Protein AF-0000000084927001 (afdb_homodimer)

Organism: Caldicellulosiruptor owensensis (strain ATCC 700167 / DSM 13100 / OL) (NCBI:txid632518)

Foldseek 3Di:
DKKKKFKDADPVQLVVLVVLVVVAFFDWDSGITIDDHDPVVVVVSVVSNVVGGDPVRMDMDIDDDPDPVVDDDDDDDDTDRCVVVPD/DKKKKFKDADPVQLVVLVVLVVVAFFDWDSGITIDDDDPVVVVVSVVSNVVGGDPVRMDMDIDDDPDPVVDDDDDDDDTDRCVVVPD

Secondary structure (DSSP, 8-state):
-EEEEEEE--HHHHHHHHHHHHTTSEEEETTEEEEE--HHHHHHHHHHHHTTS-TTT-EEEEEEES-GGGEEEEEEE----GGGG--/-EEEEEEE--HHHHHHHHHHHHTTSEEEETTEEEEE--HHHHHHHHHHHHTTS-TTT-EEEEEEES-GGGEEEEEEE----GGGG--

Nearest PDB structures (foldseek):
  5g4d-assembly1_A-2  TM=9.763E-01  e=4.356E-08  Thermococcus onnurineus
  2i0x-assembly1_A  TM=9.103E-01  e=5.683E-08  Pyrococcus furiosus
  4qr1-assembly1_A  TM=8.914E-01  e=1.059E-06  Streptococcus pyogenes serotype M1
  5h1p-assembly1_A  TM=8.882E-01  e=2.059E-06  Xanthomonas albilineans GPE PC73
  1zpw-assembly1_X  TM=9.184E-01  e=5.581E-06  Thermus thermophilus

Radius of gyration: 15.53 Å; Cα contacts (8 Å, |Δi|>4): 321; chains: 2; bounding box: 34×41×48 Å

Sequence (174 aa):
MFVIVTYDINEKRVNKVRKILKKYFTWVQNSVFEGEITLGKLEKCKRELLSVIEKDEDSVYFYEMEYKLVCSKKILGQEKNYDSIIIMFVIVTYDINEKRVNKVRKILKKYFTWVQNSVFEGEITLGKLEKCKRELLSVIEKDEDSVYFYEMEYKLVCSKKILGQEKNYDSIII

Structure (mmCIF, N/CA/C/O backbone):
data_AF-0000000084927001-model_v1
#
loop_
_entity.id
_entity.type
_entity.pdbx_description
1 polymer 'CRISPR-associated endoribonuclease Cas2'
#
loop_
_atom_site.group_PDB
_atom_site.id
_atom_site.type_symbol
_atom_site.label_atom_id
_atom_site.label_alt_id
_atom_site.label_comp_id
_atom_site.label_asym_id
_atom_site.label_entity_id
_atom_site.label_seq_id
_atom_site.pdbx_PDB_ins_code
_atom_site.Cartn_x
_atom_site.Cartn_y
_atom_site.Cartn_z
_atom_site.occupancy
_atom_site.B_iso_or_equiv
_atom_site.auth_seq_id
_atom_site.auth_comp_id
_atom_site.auth_asym_id
_atom_site.auth_atom_id
_atom_site.pdbx_PDB_model_num
ATOM 1 N N . MET A 1 1 ? -13.164 -9.984 -6 1 95.12 1 MET A N 1
ATOM 2 C CA . MET A 1 1 ? -12.516 -9.383 -4.836 1 95.12 1 MET A CA 1
ATOM 3 C C . MET A 1 1 ? -11.469 -8.359 -5.258 1 95.12 1 MET A C 1
ATOM 5 O O . MET A 1 1 ? -10.75 -8.57 -6.238 1 95.12 1 MET A O 1
ATOM 9 N N . PHE A 1 2 ? -11.531 -7.254 -4.656 1 97.88 2 PHE A N 1
ATOM 10 C CA . PHE A 1 2 ? -10.516 -6.242 -4.91 1 97.88 2 PHE A CA 1
ATOM 11 C C . PHE A 1 2 ? -9.406 -6.316 -3.867 1 97.88 2 PHE A C 1
ATOM 13 O O . PHE A 1 2 ? -9.68 -6.461 -2.674 1 97.88 2 PHE A O 1
ATOM 20 N N . VAL A 1 3 ? -8.117 -6.238 -4.398 1 98.69 3 VAL A N 1
ATOM 21 C CA . VAL A 1 3 ? -6.992 -6.414 -3.484 1 98.69 3 VAL A CA 1
ATOM 22 C C . VAL A 1 3 ? -5.945 -5.332 -3.742 1 98.69 3 VAL A C 1
ATOM 24 O O . VAL A 1 3 ? -5.637 -5.02 -4.895 1 98.69 3 VAL A O 1
ATOM 27 N N . ILE A 1 4 ? -5.461 -4.723 -2.676 1 98.69 4 ILE A N 1
ATOM 28 C CA . ILE A 1 4 ? -4.242 -3.922 -2.68 1 98.69 4 ILE A CA 1
ATOM 29 C C . ILE A 1 4 ? -3.082 -4.746 -2.127 1 98.69 4 ILE A C 1
ATOM 31 O O . ILE A 1 4 ? -3.178 -5.309 -1.034 1 98.69 4 ILE A O 1
ATOM 35 N N . VAL A 1 5 ? -2.031 -4.848 -2.881 1 98.88 5 VAL A N 1
ATOM 36 C CA . VAL A 1 5 ? -0.859 -5.605 -2.453 1 98.88 5 VAL A CA 1
ATOM 37 C C . VAL A 1 5 ? 0.315 -4.652 -2.23 1 98.88 5 VAL A C 1
ATOM 39 O O . VAL A 1 5 ? 0.698 -3.908 -3.135 1 98.88 5 VAL A O 1
ATOM 42 N N . THR A 1 6 ? 0.823 -4.656 -1.038 1 98.81 6 THR A N 1
ATOM 43 C CA . THR A 1 6 ? 2.021 -3.895 -0.708 1 98.81 6 THR A CA 1
ATOM 44 C C . THR A 1 6 ? 3.141 -4.82 -0.24 1 98.81 6 THR A C 1
ATOM 46 O O . THR A 1 6 ? 2.881 -5.93 0.231 1 98.81 6 THR A O 1
ATOM 49 N N . TYR A 1 7 ? 4.355 -4.371 -0.398 1 98.62 7 TYR A N 1
ATOM 50 C CA . TYR A 1 7 ? 5.414 -5.289 -0.001 1 98.62 7 TYR A CA 1
ATOM 51 C C . TYR A 1 7 ? 6.672 -4.527 0.402 1 98.62 7 TYR A C 1
ATOM 53 O O . TYR A 1 7 ? 6.898 -3.404 -0.056 1 98.62 7 TYR A O 1
ATOM 61 N N . ASP A 1 8 ? 7.426 -5.105 1.265 1 97.88 8 ASP A N 1
ATOM 62 C CA . ASP A 1 8 ? 8.758 -4.73 1.72 1 97.88 8 ASP A CA 1
ATOM 63 C C . ASP A 1 8 ? 9.734 -5.902 1.578 1 97.88 8 ASP A C 1
ATOM 65 O O . ASP A 1 8 ? 9.805 -6.766 2.455 1 97.88 8 ASP A O 1
ATOM 69 N N . ILE A 1 9 ? 10.367 -5.863 0.458 1 98 9 ILE A N 1
ATOM 70 C CA . ILE A 1 9 ? 11.148 -7.02 0.031 1 98 9 ILE A CA 1
ATOM 71 C C . ILE A 1 9 ? 12.602 -6.609 -0.173 1 98 9 ILE A C 1
ATOM 73 O O . ILE A 1 9 ? 12.883 -5.543 -0.73 1 98 9 ILE A O 1
ATOM 77 N N . ASN A 1 10 ? 13.492 -7.441 0.234 1 97.75 10 ASN A N 1
ATOM 78 C CA . ASN A 1 10 ? 14.906 -7.227 -0.031 1 97.75 10 ASN A CA 1
ATOM 79 C C . ASN A 1 10 ? 15.188 -7.074 -1.524 1 97.75 10 ASN A C 1
ATOM 81 O O . ASN A 1 10 ? 14.609 -7.793 -2.344 1 97.75 10 ASN A O 1
ATOM 85 N N . GLU A 1 11 ? 16.125 -6.23 -1.786 1 97.38 11 GLU A N 1
ATOM 86 C CA . GLU A 1 11 ? 16.438 -5.891 -3.17 1 97.38 11 GLU A CA 1
ATOM 87 C C . GLU A 1 11 ? 16.844 -7.129 -3.965 1 97.38 11 GLU A C 1
ATOM 89 O O . GLU A 1 11 ? 16.625 -7.191 -5.176 1 97.38 11 GLU A O 1
ATOM 94 N N . LYS A 1 12 ? 17.328 -8.125 -3.355 1 97.75 12 LYS A N 1
ATOM 95 C CA . LYS A 1 12 ? 17.781 -9.336 -4.023 1 97.75 12 LYS A CA 1
ATOM 96 C C . LYS A 1 12 ? 16.609 -10.125 -4.602 1 97.75 12 LYS A C 1
ATOM 98 O O . LYS A 1 12 ? 16.781 -10.914 -5.531 1 97.75 12 LYS A O 1
ATOM 103 N N . ARG A 1 13 ? 15.453 -9.961 -4.023 1 98.5 13 ARG A N 1
ATOM 104 C CA . ARG A 1 13 ? 14.312 -10.805 -4.379 1 98.5 13 ARG A CA 1
ATOM 105 C C . ARG A 1 13 ? 13.172 -9.969 -4.953 1 98.5 13 ARG A C 1
ATOM 107 O O . ARG A 1 13 ? 12.211 -10.516 -5.496 1 98.5 13 ARG A O 1
ATOM 114 N N . VAL A 1 14 ? 13.297 -8.656 -4.961 1 98.38 14 VAL A N 1
ATOM 115 C CA . VAL A 1 14 ? 12.188 -7.75 -5.254 1 98.38 14 VAL A CA 1
ATOM 116 C C . VAL A 1 14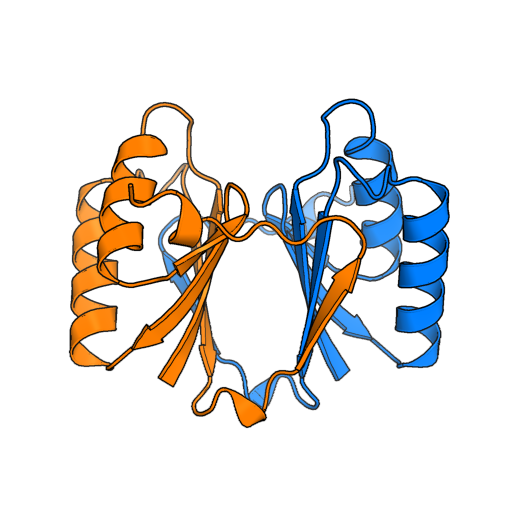 ? 11.75 -7.926 -6.703 1 98.38 14 VAL A C 1
ATOM 118 O O . VAL A 1 14 ? 10.555 -7.887 -7.004 1 98.38 14 VAL A O 1
ATOM 121 N N . ASN A 1 15 ? 12.727 -8.125 -7.598 1 98.06 15 ASN A N 1
ATOM 122 C CA . ASN A 1 15 ? 12.367 -8.266 -9.008 1 98.06 15 ASN A CA 1
ATOM 123 C C . ASN A 1 15 ? 11.539 -9.523 -9.25 1 98.06 15 ASN A C 1
ATOM 125 O O . ASN A 1 15 ? 10.594 -9.508 -10.039 1 98.06 15 ASN A O 1
ATOM 129 N N . LYS A 1 16 ? 11.883 -10.586 -8.625 1 98.56 16 LYS A N 1
ATOM 130 C CA . LYS A 1 16 ? 11.109 -11.828 -8.734 1 98.56 16 LYS A CA 1
ATOM 131 C C . LYS A 1 16 ? 9.688 -11.641 -8.211 1 98.56 16 LYS A C 1
ATOM 133 O O . LYS A 1 16 ? 8.727 -12.094 -8.836 1 98.56 16 LYS A O 1
ATOM 138 N N . VAL A 1 17 ? 9.586 -11.016 -7.102 1 98.75 17 VAL A N 1
ATOM 139 C CA . VAL A 1 17 ? 8.281 -10.742 -6.512 1 98.75 17 VAL A CA 1
ATOM 140 C C . VAL A 1 17 ? 7.445 -9.891 -7.465 1 98.75 17 VAL A C 1
ATOM 142 O O . VAL A 1 17 ? 6.277 -10.203 -7.723 1 98.75 17 VAL A O 1
ATOM 145 N N . ARG A 1 18 ? 8.039 -8.859 -8.016 1 98.25 18 ARG A N 1
ATOM 146 C CA . ARG A 1 18 ? 7.355 -7.984 -8.961 1 98.25 18 ARG A CA 1
ATOM 147 C C . ARG A 1 18 ? 6.848 -8.766 -10.164 1 98.25 18 ARG A C 1
ATOM 149 O O . ARG A 1 18 ? 5.703 -8.578 -10.594 1 98.25 18 ARG A O 1
ATOM 156 N N . LYS A 1 19 ? 7.688 -9.641 -10.633 1 98.44 19 LYS A N 1
ATOM 157 C CA . LYS A 1 19 ? 7.316 -10.445 -11.789 1 98.44 19 LYS A CA 1
ATOM 158 C C . LYS A 1 19 ? 6.094 -11.312 -11.484 1 98.44 19 LYS A C 1
ATOM 160 O O . LYS A 1 19 ? 5.191 -11.43 -12.312 1 98.44 19 LYS A O 1
ATOM 165 N N . ILE A 1 20 ? 6.105 -11.883 -10.383 1 98.81 20 ILE A N 1
ATOM 166 C CA . ILE A 1 20 ? 4.984 -12.727 -9.992 1 98.81 20 ILE A CA 1
ATOM 167 C C . ILE A 1 20 ? 3.719 -11.875 -9.867 1 98.81 20 ILE A C 1
ATOM 169 O O . ILE A 1 20 ? 2.674 -12.227 -10.422 1 98.81 20 ILE A O 1
ATOM 173 N N . LEU A 1 21 ? 3.783 -10.781 -9.164 1 98.69 21 LEU A N 1
ATOM 174 C CA . LEU A 1 21 ? 2.615 -9.945 -8.906 1 98.69 21 LEU A CA 1
ATOM 175 C C . LEU A 1 21 ? 2.049 -9.391 -10.203 1 98.69 21 LEU A C 1
ATOM 177 O O . LEU A 1 21 ? 0.835 -9.211 -10.328 1 98.69 21 LEU A O 1
ATOM 181 N N . LYS A 1 22 ? 2.895 -9.156 -11.188 1 98.12 22 LYS A N 1
ATOM 182 C CA . LYS A 1 22 ? 2.475 -8.609 -12.469 1 98.12 22 LYS A CA 1
ATOM 183 C C . LYS A 1 22 ? 1.538 -9.57 -13.203 1 98.12 22 LYS A C 1
ATOM 185 O O . LYS A 1 22 ? 0.752 -9.148 -14.055 1 98.12 22 LYS A O 1
ATOM 190 N N . LYS A 1 23 ? 1.606 -10.773 -12.844 1 98.25 23 LYS A N 1
ATOM 191 C CA . LYS A 1 23 ? 0.729 -11.758 -13.461 1 98.25 23 LYS A CA 1
ATOM 192 C C . LYS A 1 23 ? -0.705 -11.609 -12.961 1 98.25 23 LYS A C 1
ATOM 194 O O . LYS A 1 23 ? -1.644 -12.094 -13.602 1 98.25 23 LYS A O 1
ATOM 199 N N . TYR A 1 24 ? -0.867 -10.945 -11.867 1 98.38 24 TYR A N 1
ATOM 200 C CA . TYR A 1 24 ? -2.148 -11.039 -11.18 1 98.38 24 TYR A CA 1
ATOM 201 C C . TYR A 1 24 ? -2.754 -9.656 -10.961 1 98.38 24 TYR A C 1
ATOM 203 O O . TYR A 1 24 ? -3.977 -9.508 -10.883 1 98.38 24 TYR A O 1
ATOM 211 N N . PHE A 1 25 ? -1.86 -8.711 -10.828 1 97.94 25 PHE A N 1
ATOM 212 C CA . PHE A 1 25 ? -2.316 -7.395 -10.406 1 97.94 25 PHE A CA 1
ATOM 213 C C . PHE A 1 25 ? -1.7 -6.301 -11.273 1 97.94 25 PHE A C 1
ATOM 215 O O . PHE A 1 25 ? -0.78 -6.562 -12.047 1 97.94 25 PHE A O 1
ATOM 222 N N . THR A 1 26 ? -2.25 -5.125 -11.211 1 97.25 26 THR A N 1
ATOM 223 C CA . THR A 1 26 ? -1.728 -3.941 -11.883 1 97.25 26 THR A CA 1
ATOM 224 C C . THR A 1 26 ? -0.712 -3.223 -11 1 97.25 26 THR A C 1
ATOM 226 O O . THR A 1 26 ? -0.978 -2.963 -9.82 1 97.25 26 THR A O 1
ATOM 229 N N . TRP A 1 27 ? 0.428 -2.982 -11.625 1 97.56 27 TRP A N 1
ATOM 230 C CA . TRP A 1 27 ? 1.498 -2.268 -10.945 1 97.56 27 TRP A CA 1
ATOM 231 C C . TRP A 1 27 ? 1.208 -0.771 -10.891 1 97.56 27 TRP A C 1
ATOM 233 O O . TRP A 1 27 ? 1.039 -0.13 -11.93 1 97.56 27 TRP A O 1
ATOM 243 N N . VAL A 1 28 ? 1.158 -0.146 -9.633 1 96.94 28 VAL A N 1
ATOM 244 C CA . VAL A 1 28 ? 0.71 1.242 -9.586 1 96.94 28 VAL A CA 1
ATOM 245 C C . VAL A 1 28 ? 1.776 2.105 -8.914 1 96.94 28 VAL A C 1
ATOM 247 O O . VAL A 1 28 ? 1.824 3.318 -9.125 1 96.94 28 VAL A O 1
ATOM 250 N N . GLN A 1 29 ? 2.578 1.565 -8.047 1 97.25 29 GLN A N 1
ATOM 251 C CA . GLN A 1 29 ? 3.748 2.174 -7.422 1 97.25 29 GLN A CA 1
ATOM 252 C C . GLN A 1 29 ? 4.891 1.169 -7.297 1 97.25 29 GLN A C 1
ATOM 254 O O . GLN A 1 29 ? 4.691 -0.031 -7.496 1 97.25 29 GLN A O 1
ATOM 259 N N . ASN A 1 30 ? 6.039 1.567 -6.918 1 95.62 30 ASN A N 1
ATOM 260 C CA . ASN A 1 30 ? 7.199 0.685 -6.863 1 95.62 30 ASN A CA 1
ATOM 261 C C . ASN A 1 30 ? 6.945 -0.523 -5.965 1 95.62 30 ASN A C 1
ATOM 263 O O . ASN A 1 30 ? 7.379 -1.634 -6.277 1 95.62 30 ASN A O 1
ATOM 267 N N . SER A 1 31 ? 6.156 -0.357 -4.934 1 97.56 31 SER A N 1
ATOM 268 C CA . SER A 1 31 ? 5.93 -1.456 -4 1 97.56 31 SER A CA 1
ATOM 269 C C . SER A 1 31 ? 4.441 -1.714 -3.799 1 97.56 31 SER A C 1
ATOM 271 O O . SER A 1 31 ? 4.02 -2.141 -2.721 1 97.56 31 SER A O 1
ATOM 273 N N . VAL A 1 32 ? 3.721 -1.37 -4.859 1 98.56 32 VAL A N 1
ATOM 274 C CA . VAL A 1 32 ? 2.277 -1.496 -4.676 1 98.56 32 VAL A CA 1
ATOM 275 C C . VAL A 1 32 ? 1.635 -2.012 -5.961 1 98.56 32 VAL A C 1
ATOM 277 O O . VAL A 1 32 ? 1.935 -1.521 -7.051 1 98.56 32 VAL A O 1
ATOM 280 N N . PHE A 1 33 ? 0.78 -2.967 -5.773 1 98.44 33 PHE A N 1
ATOM 281 C CA . PHE A 1 33 ? -0.099 -3.465 -6.824 1 98.44 33 PHE A CA 1
ATOM 282 C C . PHE A 1 33 ? -1.558 -3.395 -6.391 1 98.44 33 PHE A C 1
ATOM 284 O O . PHE A 1 33 ? -1.852 -3.33 -5.195 1 98.44 33 PHE A O 1
ATOM 291 N N . GLU A 1 34 ? -2.457 -3.33 -7.344 1 98.38 34 GLU A N 1
ATOM 292 C CA . GLU A 1 34 ? -3.879 -3.424 -7.031 1 98.38 34 GLU A CA 1
ATOM 293 C C . GLU A 1 34 ? -4.656 -4.066 -8.172 1 98.38 34 GLU A C 1
ATOM 295 O O . GLU A 1 34 ? -4.203 -4.062 -9.32 1 98.38 34 GLU A O 1
ATOM 300 N N . GLY A 1 35 ? -5.82 -4.711 -7.812 1 97.31 35 GLY A N 1
ATOM 301 C CA . GLY A 1 35 ? -6.656 -5.238 -8.883 1 97.31 35 GLY A CA 1
ATOM 302 C C . GLY A 1 35 ? -7.727 -6.191 -8.383 1 97.31 35 GLY A C 1
ATOM 303 O O . GLY A 1 35 ? -7.77 -6.52 -7.195 1 97.31 35 GLY A O 1
ATOM 304 N N . GLU A 1 36 ? -8.578 -6.492 -9.328 1 97.75 36 GLU A N 1
ATOM 305 C CA . GLU A 1 36 ? -9.594 -7.516 -9.078 1 97.75 36 GLU A CA 1
ATOM 306 C C . GLU A 1 36 ? -9.039 -8.914 -9.336 1 97.75 36 GLU A C 1
ATOM 308 O O . GLU A 1 36 ? -8.281 -9.117 -10.289 1 97.75 36 GLU A O 1
ATOM 313 N N . ILE A 1 37 ? -9.477 -9.844 -8.492 1 98.25 37 ILE A N 1
ATOM 314 C CA . ILE A 1 37 ? -8.938 -11.188 -8.609 1 98.2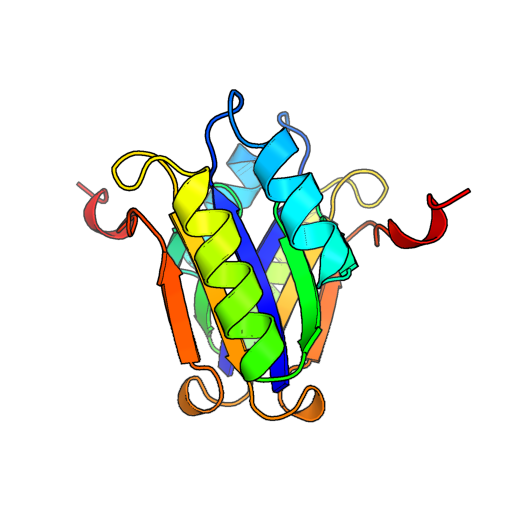5 37 ILE A CA 1
ATOM 315 C C . ILE A 1 37 ? -9.914 -12.188 -7.98 1 98.25 37 ILE A C 1
ATOM 317 O O . ILE A 1 37 ? -10.656 -11.844 -7.059 1 98.25 37 ILE A O 1
ATOM 321 N N . THR A 1 38 ? -9.883 -13.406 -8.484 1 98.06 38 THR A N 1
ATOM 322 C CA . THR A 1 38 ? -10.656 -14.469 -7.855 1 98.06 38 THR A CA 1
ATOM 323 C C . THR A 1 38 ? -9.906 -15.062 -6.668 1 98.06 38 THR A C 1
ATOM 325 O O . THR A 1 38 ? -8.688 -14.922 -6.566 1 98.06 38 THR A O 1
ATOM 328 N N . LEU A 1 39 ? -10.648 -15.688 -5.805 1 96.81 39 LEU A N 1
ATOM 329 C CA . LEU A 1 39 ? -10.039 -16.312 -4.641 1 96.81 39 LEU A CA 1
ATOM 330 C C . LEU A 1 39 ? -9.008 -17.359 -5.066 1 96.81 39 LEU A C 1
ATOM 332 O O . LEU A 1 39 ? -7.93 -17.453 -4.477 1 96.81 39 LEU A O 1
ATOM 336 N N . GLY A 1 40 ? -9.328 -18.172 -6.035 1 97.88 40 GLY A N 1
ATOM 337 C CA . GLY A 1 40 ? -8.414 -19.188 -6.531 1 97.88 40 GLY A CA 1
ATOM 338 C C . GLY A 1 40 ? -7.102 -18.609 -7.035 1 97.88 40 GLY A C 1
ATOM 339 O O . GLY A 1 40 ? -6.027 -19.109 -6.691 1 97.88 40 GLY A O 1
ATOM 340 N N . LYS A 1 41 ? -7.164 -17.578 -7.809 1 98.69 41 LYS A N 1
ATOM 341 C CA . LYS A 1 41 ? -5.973 -16.922 -8.352 1 98.69 41 LYS A CA 1
ATOM 342 C C . LYS A 1 41 ? -5.172 -16.234 -7.25 1 98.69 41 LYS A C 1
ATOM 344 O O . LYS A 1 41 ? -3.939 -16.219 -7.293 1 98.69 41 LYS A O 1
ATOM 349 N N . LEU A 1 42 ? -5.855 -15.672 -6.285 1 98.69 42 LEU A N 1
ATOM 350 C CA . LEU A 1 42 ? -5.176 -15.039 -5.16 1 98.69 42 LEU A CA 1
ATOM 351 C C . LEU A 1 42 ? -4.34 -16.047 -4.391 1 98.69 42 LEU A C 1
ATOM 353 O O . LEU A 1 42 ? -3.184 -15.781 -4.059 1 98.69 42 LEU A O 1
ATOM 357 N N . GLU A 1 43 ? -4.969 -17.203 -4.129 1 98.31 43 GLU A N 1
ATOM 358 C CA . GLU A 1 43 ? -4.246 -18.25 -3.404 1 98.31 43 GLU A CA 1
ATOM 359 C C . GLU A 1 43 ? -3.045 -18.734 -4.203 1 98.31 43 GLU A C 1
ATOM 361 O O . GLU A 1 43 ? -1.989 -19.031 -3.635 1 98.31 43 GLU A O 1
ATOM 366 N N . LYS A 1 44 ? -3.221 -18.891 -5.477 1 98.75 44 LYS A N 1
ATOM 367 C CA . LYS A 1 44 ? -2.105 -19.25 -6.344 1 98.75 44 LYS A CA 1
ATOM 368 C C . LYS A 1 44 ? -0.99 -18.219 -6.277 1 98.75 44 LYS A C 1
ATOM 370 O O . LYS A 1 44 ? 0.186 -18.562 -6.168 1 98.75 44 LYS A O 1
ATOM 375 N N . CYS A 1 45 ? -1.332 -16.984 -6.34 1 98.81 45 CYS A N 1
ATOM 376 C CA . CYS A 1 45 ? -0.386 -15.875 -6.215 1 98.81 45 CYS A CA 1
ATOM 377 C C . CYS A 1 45 ? 0.405 -15.977 -4.914 1 98.81 45 CYS A C 1
ATOM 379 O O . CYS A 1 45 ? 1.636 -15.922 -4.926 1 98.81 45 CYS A O 1
ATOM 381 N N . LYS A 1 46 ? -0.341 -16.125 -3.84 1 98.75 46 LYS A N 1
ATOM 382 C CA . LYS A 1 46 ? 0.296 -16.203 -2.527 1 98.75 46 LYS A CA 1
ATOM 383 C C . LYS A 1 46 ? 1.276 -17.375 -2.473 1 98.75 46 LYS A C 1
ATOM 385 O O . LYS A 1 46 ? 2.373 -17.25 -1.923 1 98.75 46 LYS A O 1
ATOM 390 N N . ARG A 1 47 ? 0.88 -18.516 -3.066 1 98.62 47 ARG A N 1
ATOM 391 C CA . ARG A 1 47 ? 1.748 -19.688 -3.094 1 98.62 47 ARG A CA 1
ATOM 392 C C . ARG A 1 47 ? 3.023 -19.406 -3.883 1 98.62 47 ARG A C 1
ATOM 394 O O . ARG A 1 47 ? 4.117 -19.781 -3.465 1 98.62 47 ARG A O 1
ATOM 401 N N . GLU A 1 48 ? 2.891 -18.812 -4.969 1 98.81 48 GLU A N 1
ATOM 402 C CA . GLU A 1 48 ? 4.059 -18.469 -5.773 1 98.81 48 GLU A CA 1
ATOM 403 C C . GLU A 1 48 ? 4.996 -17.531 -5.012 1 98.81 48 GLU A C 1
ATOM 405 O O . GLU A 1 48 ? 6.215 -17.703 -5.035 1 98.81 48 GLU A O 1
ATOM 410 N N . LEU A 1 49 ? 4.457 -16.562 -4.344 1 98.81 49 LEU A N 1
ATOM 411 C CA . LEU A 1 49 ? 5.262 -15.602 -3.588 1 98.81 49 LEU A CA 1
ATOM 412 C C . LEU A 1 49 ? 6.012 -16.297 -2.459 1 98.81 49 LEU A C 1
ATOM 414 O O . LEU A 1 49 ? 7.168 -15.969 -2.184 1 98.81 49 LEU A O 1
ATOM 418 N N . LEU A 1 50 ? 5.301 -17.219 -1.831 1 98.25 50 LEU A N 1
ATOM 419 C CA . LEU A 1 50 ? 5.898 -17.938 -0.709 1 98.25 50 LEU A CA 1
ATOM 420 C C . LEU A 1 50 ? 7.129 -18.719 -1.157 1 98.25 50 LEU A C 1
ATOM 422 O O . LEU A 1 50 ? 8.039 -18.953 -0.361 1 98.25 50 LEU A O 1
ATOM 426 N N . SER A 1 51 ? 7.195 -19.062 -2.381 1 98.12 51 SER A N 1
ATOM 427 C CA . SER A 1 51 ? 8.312 -19.844 -2.91 1 98.12 51 SER A CA 1
ATOM 428 C C . SER A 1 51 ? 9.531 -18.953 -3.156 1 98.12 51 SER A C 1
ATOM 430 O O . SER A 1 51 ? 10.633 -19.469 -3.367 1 98.12 51 SER A O 1
ATOM 432 N N . VAL A 1 52 ? 9.391 -17.641 -3.078 1 98.31 52 VAL A N 1
ATOM 433 C CA . VAL A 1 52 ? 10.484 -16.766 -3.494 1 98.31 52 VAL A CA 1
ATOM 434 C C . VAL A 1 52 ? 10.906 -15.875 -2.328 1 98.31 52 VAL A C 1
ATOM 436 O O . VAL A 1 52 ? 12.078 -15.516 -2.203 1 98.31 52 VAL A O 1
ATOM 439 N N . ILE A 1 53 ? 10 -15.5 -1.404 1 98.44 53 ILE A N 1
ATOM 440 C CA . ILE A 1 53 ? 10.328 -14.539 -0.358 1 98.44 53 ILE A CA 1
ATOM 441 C C . ILE A 1 53 ? 11.031 -15.25 0.792 1 98.44 53 ILE A C 1
ATOM 443 O O . ILE A 1 53 ? 10.914 -16.469 0.947 1 98.44 53 ILE A O 1
ATOM 447 N N . GLU A 1 54 ? 11.844 -14.562 1.543 1 98.12 54 GLU A N 1
ATOM 448 C CA . GLU A 1 54 ? 12.367 -14.992 2.834 1 98.12 54 GLU A CA 1
ATOM 449 C C . GLU A 1 54 ? 11.469 -14.531 3.979 1 98.12 54 GLU A C 1
ATOM 451 O O . GLU A 1 5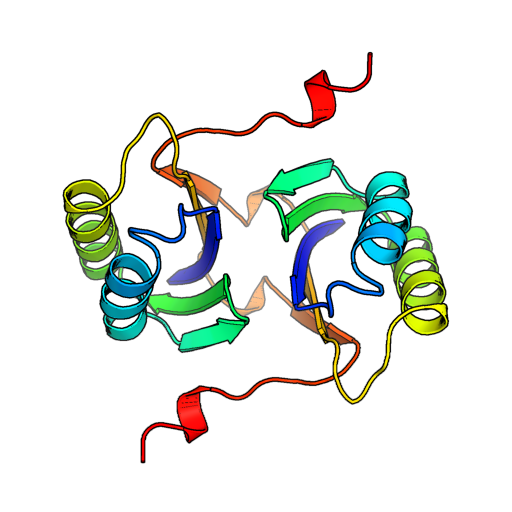4 ? 11.445 -13.344 4.32 1 98.12 54 GLU A O 1
ATOM 456 N N . LYS A 1 55 ? 10.836 -15.414 4.641 1 96.38 55 LYS A N 1
ATOM 457 C CA . LYS A 1 55 ? 9.734 -15.148 5.566 1 96.38 55 LYS A CA 1
ATOM 458 C C . LYS A 1 55 ? 10.203 -14.289 6.738 1 96.38 55 LYS A C 1
ATOM 460 O O . LYS A 1 55 ? 9.414 -13.555 7.332 1 96.38 55 LYS A O 1
ATOM 465 N N . ASP A 1 56 ? 11.5 -14.336 7.094 1 95.44 56 ASP A N 1
ATOM 466 C CA . ASP A 1 56 ? 12 -13.617 8.258 1 95.44 56 ASP A CA 1
ATOM 467 C C . ASP A 1 56 ? 12.547 -12.242 7.867 1 95.44 56 ASP A C 1
ATOM 469 O O . ASP A 1 56 ? 12.945 -11.461 8.727 1 95.44 56 ASP A O 1
ATOM 473 N N . GLU A 1 57 ? 12.523 -11.898 6.59 1 96.69 57 GLU A N 1
ATOM 474 C CA . GLU A 1 57 ? 13.086 -10.641 6.109 1 96.69 57 GLU A CA 1
ATOM 475 C C . GLU A 1 57 ? 12.062 -9.844 5.305 1 96.69 57 GLU A C 1
ATOM 477 O O . GLU A 1 57 ? 12.023 -8.617 5.383 1 96.69 57 GLU A O 1
ATOM 482 N N . ASP A 1 58 ? 11.336 -10.617 4.578 1 98.25 58 ASP A N 1
ATOM 483 C CA . ASP A 1 58 ? 10.422 -10.023 3.607 1 98.25 58 ASP A CA 1
ATOM 484 C C . ASP A 1 58 ? 8.984 -10.031 4.129 1 98.25 58 ASP A C 1
ATOM 486 O O . ASP A 1 58 ? 8.633 -10.859 4.969 1 98.25 58 ASP A O 1
ATOM 490 N N . SER A 1 59 ? 8.188 -9.109 3.652 1 98 59 SER A N 1
ATOM 491 C CA . SER A 1 59 ? 6.762 -9.117 3.979 1 98 59 SER A CA 1
ATOM 492 C C . SER A 1 59 ? 5.922 -8.648 2.795 1 98 59 SER A C 1
ATOM 494 O O . SER A 1 59 ? 6.309 -7.727 2.076 1 98 59 SER A O 1
ATOM 496 N N . VAL A 1 60 ? 4.875 -9.336 2.582 1 98.75 60 VAL A N 1
ATOM 497 C CA . VAL A 1 60 ? 3.848 -8.969 1.616 1 98.75 60 VAL A CA 1
ATOM 498 C C . VAL A 1 60 ? 2.492 -8.867 2.314 1 98.75 60 VAL A C 1
ATOM 500 O O . VAL A 1 60 ? 2.08 -9.789 3.021 1 98.75 60 VAL A O 1
ATOM 503 N N . TYR A 1 61 ? 1.867 -7.715 2.141 1 98.62 61 TYR A N 1
ATOM 504 C CA . TYR A 1 61 ? 0.545 -7.504 2.721 1 98.62 61 TYR A CA 1
ATOM 505 C C . TYR A 1 61 ? -0.532 -7.527 1.644 1 98.62 61 TYR A C 1
ATOM 507 O O . TYR A 1 61 ? -0.361 -6.938 0.572 1 98.62 61 TYR A O 1
ATOM 515 N N . PHE A 1 62 ? -1.581 -8.211 1.956 1 98.81 62 PHE A N 1
ATOM 516 C CA . PHE A 1 62 ? -2.775 -8.227 1.12 1 98.81 62 PHE A CA 1
ATOM 517 C C . PHE A 1 62 ? -3.953 -7.59 1.843 1 98.81 62 PHE A C 1
ATOM 519 O O . PHE A 1 62 ? -4.414 -8.102 2.865 1 98.81 62 PHE A O 1
ATOM 526 N N . TYR A 1 63 ? -4.387 -6.457 1.316 1 98.56 63 TYR A N 1
ATOM 527 C CA . TYR A 1 63 ? -5.637 -5.848 1.765 1 98.56 63 TYR A CA 1
ATOM 528 C C . TYR A 1 63 ? -6.801 -6.277 0.882 1 98.56 63 TYR A C 1
ATOM 530 O O . TYR A 1 63 ? -6.957 -5.785 -0.236 1 98.56 63 TYR A O 1
ATOM 538 N N . GLU A 1 64 ? -7.598 -7.18 1.422 1 98.31 64 GLU A N 1
ATOM 539 C CA . GLU A 1 64 ? -8.648 -7.84 0.644 1 98.31 64 GLU A CA 1
ATOM 540 C C . GLU A 1 64 ? -10.016 -7.242 0.95 1 98.31 64 GLU A C 1
ATOM 542 O O . GLU A 1 64 ? -10.398 -7.129 2.115 1 98.31 64 GLU A O 1
ATOM 547 N N . MET A 1 65 ? -10.672 -6.852 -0.096 1 96.56 65 MET A N 1
ATOM 548 C CA . MET A 1 65 ? -12.031 -6.328 -0.006 1 96.56 65 MET A CA 1
ATOM 549 C C . MET A 1 65 ? -12.961 -7.059 -0.968 1 96.56 65 MET A C 1
ATOM 551 O O . MET A 1 65 ? -12.547 -7.461 -2.057 1 96.56 65 MET A O 1
ATOM 555 N N . GLU A 1 66 ? -14.195 -7.152 -0.547 1 92.94 66 GLU A N 1
ATOM 556 C CA . GLU A 1 66 ? -15.148 -7.895 -1.368 1 92.94 66 GLU A CA 1
ATOM 557 C C . GLU A 1 66 ? -15.414 -7.172 -2.686 1 92.94 66 GLU A C 1
ATOM 559 O O . GLU A 1 66 ? -15.508 -7.809 -3.738 1 92.94 66 GLU A O 1
ATOM 564 N N . TYR A 1 67 ? -15.586 -5.82 -2.545 1 90.88 67 TYR A N 1
ATOM 565 C CA . TYR A 1 67 ? -15.898 -5.027 -3.729 1 90.88 67 TYR A CA 1
ATOM 566 C C . TYR A 1 67 ? -15.039 -3.771 -3.785 1 90.88 67 TYR A C 1
ATOM 568 O O . TYR A 1 67 ? -14.758 -3.156 -2.754 1 90.88 67 TYR A O 1
ATOM 576 N N . LYS A 1 68 ? -14.617 -3.445 -5.004 1 89.56 68 LYS A N 1
ATOM 577 C CA . LYS A 1 68 ? -13.836 -2.234 -5.234 1 89.56 68 LYS A CA 1
ATOM 578 C C . LYS A 1 68 ? -14.594 -0.994 -4.77 1 89.56 68 LYS A C 1
ATOM 580 O O . LYS A 1 68 ? -13.984 -0.027 -4.305 1 89.56 68 LYS A O 1
ATOM 585 N N . LEU A 1 69 ? -15.883 -1.058 -4.773 1 89.88 69 LEU A N 1
ATOM 586 C CA . LEU A 1 69 ? -16.719 0.11 -4.516 1 89.88 69 LEU A CA 1
ATOM 587 C C . LEU A 1 69 ? -16.594 0.562 -3.066 1 89.88 69 LEU A C 1
ATOM 589 O O . LEU A 1 69 ? -16.922 1.704 -2.736 1 89.88 69 LEU A O 1
ATOM 593 N N . VAL A 1 70 ? -16.156 -0.286 -2.209 1 91.5 70 VAL A N 1
ATOM 594 C CA . VAL A 1 70 ? -16.094 0.065 -0.795 1 91.5 70 VAL A CA 1
ATOM 595 C C . VAL A 1 70 ? -14.789 0.812 -0.51 1 91.5 70 VAL A C 1
ATOM 597 O O . VAL A 1 70 ? -14.562 1.266 0.614 1 91.5 70 VAL A O 1
ATOM 600 N N . CYS A 1 71 ? -13.945 0.95 -1.474 1 94.75 71 CYS A N 1
ATOM 601 C CA . CYS A 1 71 ? -12.648 1.604 -1.35 1 94.75 71 CYS A CA 1
ATOM 602 C C . CYS A 1 71 ? -12.531 2.77 -2.324 1 94.75 71 CYS A C 1
ATOM 604 O O . CYS A 1 71 ? -12.719 2.6 -3.529 1 94.75 71 CYS A O 1
ATOM 606 N N . SER A 1 72 ? -12.297 3.979 -1.827 1 96.5 72 SER A N 1
ATOM 607 C CA . SER A 1 72 ? -12.031 5.148 -2.66 1 96.5 72 SER A CA 1
ATOM 608 C C . SER A 1 72 ? -10.539 5.465 -2.707 1 96.5 72 SER A C 1
ATOM 610 O O . SER A 1 72 ? -9.891 5.59 -1.666 1 96.5 72 SER A O 1
ATOM 612 N N . LYS A 1 73 ? -10.039 5.539 -3.896 1 97.19 73 LYS A N 1
ATOM 613 C CA . LYS A 1 73 ? -8.625 5.84 -4.098 1 97.19 73 LYS A CA 1
ATOM 614 C C . LYS A 1 73 ? -8.414 7.316 -4.414 1 97.19 73 LYS A C 1
ATOM 616 O O . LYS A 1 73 ? -9 7.848 -5.359 1 97.19 73 LYS A O 1
ATOM 621 N N . LYS A 1 74 ? -7.652 8.031 -3.588 1 97.81 74 LYS A N 1
ATOM 622 C CA . LYS A 1 74 ? -7.238 9.414 -3.811 1 97.81 74 LYS A CA 1
ATOM 623 C C . LYS A 1 74 ? -5.73 9.508 -4.023 1 97.81 74 LYS A C 1
ATOM 625 O O . LYS A 1 74 ? -4.957 8.867 -3.309 1 97.81 74 LYS A O 1
ATOM 630 N N . ILE A 1 75 ? -5.352 10.328 -4.961 1 97.69 75 ILE A N 1
ATOM 631 C CA . ILE A 1 75 ? -3.941 10.391 -5.328 1 97.69 75 ILE A CA 1
ATOM 632 C C . ILE A 1 75 ? -3.426 11.82 -5.148 1 97.69 75 ILE A C 1
ATOM 634 O O . ILE A 1 75 ? -4.047 12.773 -5.613 1 97.69 75 ILE A O 1
ATOM 638 N N . LEU A 1 76 ? -2.365 11.953 -4.43 1 98 76 LEU A N 1
ATOM 639 C CA . LEU A 1 76 ? -1.585 13.188 -4.398 1 98 76 LEU A CA 1
ATOM 640 C C . LEU A 1 76 ? -0.321 13.055 -5.242 1 98 76 LEU A C 1
ATOM 642 O O . LEU A 1 76 ? 0.462 12.117 -5.047 1 98 76 LEU A O 1
ATOM 646 N N . GLY A 1 77 ? -0.135 13.945 -6.176 1 97.06 77 GLY A N 1
ATOM 647 C CA . GLY A 1 77 ? 1.04 13.891 -7.031 1 97.06 77 GLY A CA 1
ATOM 648 C C . GLY A 1 77 ? 0.818 13.094 -8.305 1 97.06 77 GLY A C 1
ATOM 649 O O . GLY A 1 77 ? -0.248 13.172 -8.914 1 97.06 77 GLY A O 1
ATOM 650 N N . GLN A 1 78 ? 1.852 12.406 -8.734 1 93.62 78 GLN A N 1
ATOM 651 C CA . GLN A 1 78 ? 1.819 11.727 -10.023 1 93.62 78 GLN A CA 1
ATOM 652 C C . GLN A 1 78 ? 1.077 10.398 -9.93 1 93.62 78 GLN A C 1
ATOM 654 O O . GLN A 1 78 ? 1.231 9.664 -8.953 1 93.62 78 GLN A O 1
ATOM 659 N N . GLU A 1 79 ? 0.254 10.18 -10.891 1 90.88 79 GLU A N 1
ATOM 660 C CA . GLU A 1 79 ? -0.344 8.859 -11.039 1 90.88 79 GLU A CA 1
ATOM 661 C C . GLU A 1 79 ? 0.434 8.008 -12.047 1 90.88 79 GLU A C 1
ATOM 663 O O . GLU A 1 79 ? 0.535 8.367 -13.219 1 90.88 79 GLU A O 1
ATOM 668 N N . LYS A 1 80 ? 1.074 7.098 -11.383 1 72.94 80 LYS A N 1
ATOM 669 C CA . LYS A 1 80 ? 1.854 6.262 -12.297 1 72.94 80 LYS A CA 1
ATOM 670 C C . LYS A 1 80 ? 0.97 5.227 -12.977 1 72.94 80 LYS A C 1
ATOM 672 O O . LYS A 1 80 ? 0.032 4.703 -12.375 1 72.94 80 LYS A O 1
ATOM 677 N N . ASN A 1 81 ? 0.793 5.23 -14.234 1 64.5 81 ASN A N 1
ATOM 678 C CA . ASN A 1 81 ? 0.112 4.207 -15.016 1 64.5 81 ASN A CA 1
ATOM 679 C C . ASN A 1 81 ? 1.099 3.199 -15.602 1 64.5 81 ASN A C 1
ATOM 681 O O . ASN A 1 81 ? 1.678 3.436 -16.656 1 64.5 81 ASN A O 1
ATOM 685 N N . TYR A 1 82 ? 1.454 2.248 -14.758 1 60.47 82 TYR A N 1
ATOM 686 C CA . TYR A 1 82 ? 2.467 1.337 -15.273 1 60.47 82 TYR A CA 1
ATOM 687 C C . TYR A 1 82 ? 1.89 0.447 -16.375 1 60.47 82 TYR A C 1
ATOM 689 O O . TYR A 1 82 ? 2.635 -0.178 -17.125 1 60.47 82 TYR A O 1
ATOM 697 N N . ASP A 1 83 ? 0.657 0.219 -16.344 1 53.97 83 ASP A N 1
ATOM 698 C CA . ASP A 1 83 ? 0.144 -0.565 -17.453 1 53.97 83 ASP A CA 1
ATOM 699 C C . ASP A 1 83 ? 0.598 0.02 -18.797 1 53.97 83 ASP A C 1
ATOM 701 O O . ASP A 1 83 ? 0.753 -0.708 -19.781 1 53.97 83 ASP A O 1
ATOM 705 N N . SER A 1 84 ? 0.663 1.248 -18.828 1 47.47 84 SER A N 1
ATOM 706 C CA . SER A 1 84 ? 1.003 1.72 -20.172 1 47.47 84 SER A CA 1
ATOM 707 C C . SER A 1 84 ? 2.398 1.261 -20.578 1 47.47 84 SER A C 1
ATOM 709 O O . SER A 1 84 ? 2.846 1.536 -21.688 1 47.47 84 SER A O 1
ATOM 711 N N . ILE A 1 85 ? 3.131 0.9 -19.672 1 41.59 85 ILE A N 1
ATOM 712 C CA . ILE A 1 85 ? 4.484 0.579 -20.125 1 41.59 85 ILE A CA 1
ATOM 713 C C . ILE A 1 85 ? 4.48 -0.754 -20.859 1 41.59 85 ILE A C 1
ATOM 715 O O . ILE A 1 85 ? 5.539 -1.266 -21.234 1 41.59 85 ILE A O 1
ATOM 719 N N . ILE A 1 86 ? 3.477 -1.608 -20.828 1 38.59 86 ILE A N 1
ATOM 720 C CA . ILE A 1 86 ? 3.611 -2.771 -21.703 1 38.59 86 ILE A CA 1
ATOM 721 C C . ILE A 1 86 ? 3.775 -2.314 -23.156 1 38.59 86 ILE A C 1
ATOM 723 O O . ILE A 1 86 ? 2.85 -1.748 -23.734 1 38.59 86 ILE A O 1
ATOM 727 N N . ILE A 1 87 ? 4.848 -1.734 -23.5 1 30.44 87 ILE A N 1
ATOM 728 C CA . ILE A 1 87 ? 5.133 -1.898 -24.922 1 30.44 87 ILE A CA 1
ATOM 729 C C . ILE A 1 87 ? 5.492 -3.354 -25.203 1 30.44 87 ILE A C 1
ATOM 731 O O . ILE A 1 87 ? 6.262 -3.969 -24.469 1 30.44 87 ILE A O 1
ATOM 735 N N . MET B 1 1 ? -13.086 6.488 9.57 1 95.19 1 MET B N 1
ATOM 736 C CA . MET B 1 1 ? -12.656 6.027 8.258 1 95.19 1 MET B CA 1
ATOM 737 C C . MET B 1 1 ? -11.312 5.312 8.344 1 95.19 1 MET B C 1
ATOM 739 O O . MET B 1 1 ? -10.422 5.734 9.086 1 95.19 1 MET B O 1
ATOM 743 N N . PHE B 1 2 ? -11.242 4.191 7.75 1 97.94 2 PHE B N 1
ATOM 744 C CA . PHE B 1 2 ? -9.977 3.469 7.684 1 97.94 2 PHE B CA 1
ATOM 745 C C . PHE B 1 2 ? -9.242 3.779 6.383 1 97.94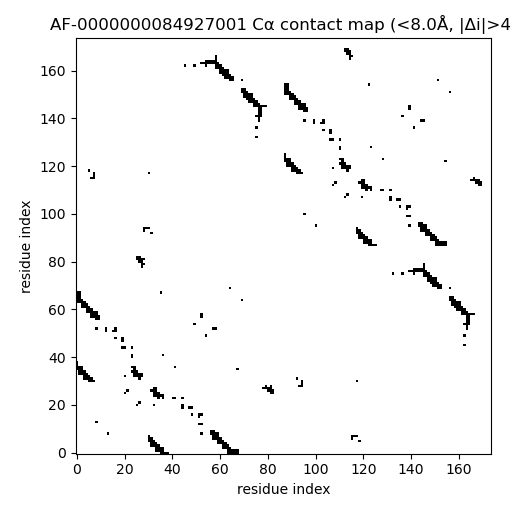 2 PHE B C 1
ATOM 747 O O . PHE B 1 2 ? -9.852 3.811 5.312 1 97.94 2 PHE B O 1
ATOM 754 N N . VAL B 1 3 ? -7.883 4.047 6.543 1 98.69 3 VAL B N 1
ATOM 755 C CA . VAL B 1 3 ? -7.125 4.461 5.367 1 98.69 3 VAL B CA 1
ATOM 756 C C . VAL B 1 3 ? -5.812 3.682 5.297 1 98.69 3 VAL B C 1
ATOM 758 O O . VAL B 1 3 ? -5.141 3.492 6.309 1 98.69 3 VAL B O 1
ATOM 761 N N . ILE B 1 4 ? -5.508 3.17 4.117 1 98.69 4 ILE B N 1
ATOM 762 C CA . ILE B 1 4 ? -4.176 2.691 3.76 1 98.69 4 ILE B CA 1
ATOM 763 C C . ILE B 1 4 ? -3.447 3.752 2.938 1 98.69 4 ILE B C 1
ATOM 765 O O . ILE B 1 4 ? -3.971 4.234 1.931 1 98.69 4 ILE B O 1
ATOM 769 N N . VAL B 1 5 ? -2.287 4.141 3.387 1 98.88 5 VAL B N 1
ATOM 770 C CA . VAL B 1 5 ? -1.498 5.145 2.682 1 98.88 5 VAL B CA 1
ATOM 771 C C . VAL B 1 5 ? -0.235 4.504 2.111 1 98.88 5 VAL B C 1
ATOM 773 O O . VAL B 1 5 ? 0.55 3.904 2.85 1 98.88 5 VAL B O 1
ATOM 776 N N . THR B 1 6 ? -0.098 4.59 0.82 1 98.81 6 THR B N 1
ATOM 777 C CA . THR B 1 6 ? 1.114 4.129 0.15 1 98.81 6 THR B CA 1
ATOM 778 C C . THR B 1 6 ? 1.802 5.285 -0.572 1 98.81 6 THR B C 1
ATOM 780 O O . THR B 1 6 ? 1.162 6.285 -0.907 1 98.81 6 THR B O 1
ATOM 783 N N . TYR B 1 7 ? 3.088 5.152 -0.774 1 98.62 7 TYR B N 1
ATOM 784 C CA . TYR B 1 7 ? 3.74 6.289 -1.413 1 98.62 7 TYR B CA 1
ATOM 785 C C . TYR B 1 7 ? 4.988 5.848 -2.168 1 98.62 7 TYR B C 1
ATOM 787 O O . TYR B 1 7 ? 5.598 4.828 -1.83 1 98.62 7 TYR B O 1
ATOM 795 N N . ASP B 1 8 ? 5.312 6.559 -3.172 1 97.88 8 ASP B N 1
ATOM 796 C CA . ASP B 1 8 ? 6.527 6.52 -3.98 1 97.88 8 ASP B CA 1
ATOM 797 C C . ASP B 1 8 ? 7.18 7.898 -4.062 1 97.88 8 ASP B C 1
ATOM 799 O O . ASP B 1 8 ? 6.789 8.727 -4.891 1 97.88 8 ASP B O 1
ATOM 803 N N . ILE B 1 9 ? 8.086 8.047 -3.158 1 98.06 9 ILE B N 1
ATOM 804 C CA . ILE B 1 9 ? 8.648 9.375 -2.92 1 98.06 9 ILE B CA 1
ATOM 805 C C . ILE B 1 9 ? 10.156 9.352 -3.135 1 98.06 9 ILE B C 1
ATOM 807 O O . ILE B 1 9 ? 10.836 8.406 -2.713 1 98.06 9 ILE B O 1
ATOM 811 N N . ASN B 1 10 ? 10.664 10.367 -3.73 1 97.75 10 ASN B N 1
ATOM 812 C CA . ASN B 1 10 ? 12.109 10.516 -3.867 1 97.75 10 ASN B CA 1
ATOM 813 C C . ASN B 1 10 ? 12.805 10.492 -2.51 1 97.75 10 ASN B C 1
ATOM 815 O O . ASN B 1 10 ? 12.312 11.07 -1.541 1 97.75 10 ASN B O 1
ATOM 819 N N . GLU B 1 11 ? 13.961 9.914 -2.549 1 97.44 11 GLU B N 1
ATOM 820 C CA . GLU B 1 11 ? 14.719 9.711 -1.316 1 97.44 11 GLU B CA 1
ATOM 821 C C . GLU B 1 11 ? 14.992 11.039 -0.616 1 97.44 11 GLU B C 1
ATOM 823 O O . GLU B 1 11 ? 15.102 11.094 0.611 1 97.44 11 GLU B O 1
ATOM 828 N N . LYS B 1 12 ? 15.047 12.102 -1.296 1 97.69 12 LYS B N 1
ATOM 829 C CA . LYS B 1 12 ? 15.352 13.414 -0.737 1 97.69 12 LYS B CA 1
ATOM 830 C C . LYS B 1 12 ? 14.219 13.906 0.166 1 97.69 12 LYS B C 1
ATOM 832 O O . LYS B 1 12 ? 14.438 14.75 1.041 1 97.69 12 LYS B O 1
ATOM 837 N N . ARG B 1 13 ? 13.023 13.438 -0.088 1 98.5 13 ARG B N 1
ATOM 838 C CA . ARG B 1 13 ? 11.852 13.984 0.59 1 98.5 13 ARG B CA 1
ATOM 839 C C . ARG B 1 13 ? 11.156 12.914 1.426 1 98.5 13 ARG B C 1
ATOM 841 O O . ARG B 1 13 ? 10.266 13.227 2.221 1 98.5 13 ARG B O 1
ATOM 848 N N . VAL B 1 14 ? 11.594 11.672 1.365 1 98.38 14 VAL B N 1
ATOM 849 C CA . VAL B 1 14 ? 10.867 10.539 1.917 1 98.38 14 VAL B CA 1
ATOM 850 C C . VAL B 1 14 ? 10.805 10.648 3.439 1 98.38 14 VAL B C 1
ATOM 852 O O . VAL B 1 14 ? 9.789 10.328 4.055 1 98.38 14 VAL B O 1
ATOM 855 N N . ASN B 1 15 ? 11.906 11.117 4.035 1 98.06 15 ASN B N 1
ATOM 856 C CA . ASN B 1 15 ? 11.93 11.211 5.492 1 98.06 15 ASN B CA 1
ATOM 857 C C . ASN B 1 15 ? 10.914 12.234 5.996 1 98.06 15 ASN B C 1
ATOM 859 O O . ASN B 1 15 ? 10.25 12.016 7.012 1 98.06 15 ASN B O 1
ATOM 863 N N . LYS B 1 16 ? 10.805 13.32 5.332 1 98.5 16 LYS B N 1
ATOM 864 C CA . LYS B 1 16 ? 9.812 14.336 5.691 1 98.5 16 LYS B CA 1
ATOM 865 C C . LYS B 1 16 ? 8.398 13.789 5.566 1 98.5 16 LYS B C 1
ATOM 867 O O . LYS B 1 16 ? 7.559 14.016 6.445 1 98.5 16 LYS B O 1
ATOM 872 N N . VAL B 1 17 ? 8.141 13.125 4.508 1 98.75 17 VAL B N 1
ATOM 873 C CA . VAL B 1 17 ? 6.836 12.516 4.281 1 98.75 17 VAL B CA 1
ATOM 874 C C . VAL B 1 17 ? 6.527 11.523 5.398 1 98.75 17 VAL B C 1
ATOM 876 O O . VAL B 1 17 ? 5.438 11.539 5.977 1 98.75 17 VAL B O 1
ATOM 879 N N . ARG B 1 18 ? 7.488 10.688 5.734 1 98.25 18 ARG B N 1
ATOM 880 C CA . ARG B 1 18 ? 7.324 9.703 6.797 1 98.25 18 ARG B CA 1
ATOM 881 C C . ARG B 1 18 ? 6.984 10.383 8.117 1 98.25 18 ARG B C 1
ATOM 883 O O . ARG B 1 18 ? 6.082 9.938 8.836 1 98.25 18 ARG B O 1
ATOM 890 N N . LYS B 1 19 ? 7.676 11.445 8.375 1 98.44 19 LYS B N 1
ATOM 891 C CA . LYS B 1 19 ? 7.445 12.18 9.617 1 98.44 19 LYS B CA 1
ATOM 892 C C . LYS B 1 19 ? 6.016 12.703 9.688 1 98.44 19 LYS B C 1
ATOM 894 O O . LYS B 1 19 ? 5.371 12.625 10.734 1 98.44 19 LYS B O 1
ATOM 899 N N . ILE B 1 20 ? 5.586 13.219 8.641 1 98.81 20 ILE B N 1
ATOM 900 C CA . ILE B 1 20 ? 4.227 13.742 8.594 1 98.81 20 ILE B CA 1
ATOM 901 C C . ILE B 1 20 ? 3.227 12.602 8.797 1 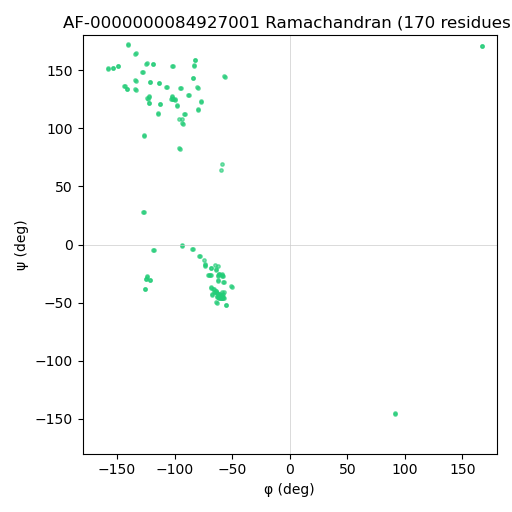98.81 20 ILE B C 1
ATOM 903 O O . ILE B 1 20 ? 2.32 12.703 9.625 1 98.81 20 ILE B O 1
ATOM 907 N N . LEU B 1 21 ? 3.367 11.539 8.055 1 98.69 21 LEU B N 1
ATOM 908 C CA . LEU B 1 21 ? 2.414 10.438 8.094 1 98.69 21 LEU B CA 1
ATOM 909 C C . LEU B 1 21 ? 2.377 9.797 9.477 1 98.69 21 LEU B C 1
ATOM 911 O O . LEU B 1 21 ? 1.326 9.328 9.922 1 98.69 21 LEU B O 1
ATOM 915 N N . LYS B 1 22 ? 3.484 9.82 10.18 1 98.12 22 LYS B N 1
ATOM 916 C CA . LYS B 1 22 ? 3.576 9.227 11.516 1 98.12 22 LYS B CA 1
ATOM 917 C C . LYS B 1 22 ? 2.666 9.953 12.5 1 98.12 22 LYS B C 1
ATOM 919 O O . LYS B 1 22 ? 2.268 9.383 13.523 1 98.12 22 LYS B O 1
ATOM 924 N N . LYS B 1 23 ? 2.344 11.125 12.18 1 98.25 23 LYS B N 1
ATOM 925 C CA . LYS B 1 23 ? 1.452 11.883 13.047 1 98.25 23 LYS B CA 1
ATOM 926 C C . LYS B 1 23 ? 0.017 11.375 12.953 1 98.25 23 LYS B C 1
ATOM 928 O O . LYS B 1 23 ? -0.8 11.625 13.836 1 98.25 23 LYS B O 1
ATOM 933 N N . TYR B 1 24 ? -0.269 10.648 11.922 1 98.38 24 TYR B N 1
ATOM 934 C CA . TYR B 1 24 ? -1.672 10.398 11.609 1 98.38 24 TYR B CA 1
ATOM 935 C C . TYR B 1 24 ? -1.954 8.906 11.516 1 98.38 24 TYR B C 1
ATOM 937 O O . TYR B 1 24 ? -3.076 8.461 11.773 1 98.38 24 TYR B O 1
ATOM 945 N N . PHE B 1 25 ? -0.917 8.211 11.117 1 97.94 25 PHE B N 1
ATOM 946 C CA . PHE B 1 25 ? -1.133 6.805 10.781 1 97.94 25 PHE B CA 1
ATOM 947 C C . PHE B 1 25 ? -0.056 5.93 11.406 1 97.94 25 PHE B C 1
ATOM 949 O O . PHE B 1 25 ? 0.952 6.434 11.906 1 97.94 25 PHE B O 1
ATOM 956 N N . THR B 1 26 ? -0.306 4.652 11.461 1 97.25 26 THR B N 1
ATOM 957 C CA . THR B 1 26 ? 0.654 3.658 11.922 1 97.25 26 THR B CA 1
ATOM 958 C C . THR B 1 26 ? 1.533 3.178 10.773 1 97.25 26 THR B C 1
ATOM 960 O O . THR B 1 26 ? 1.028 2.814 9.711 1 97.25 26 THR B O 1
ATOM 963 N N . TRP B 1 27 ? 2.824 3.244 11.055 1 97.56 27 TRP B N 1
ATOM 964 C CA . TRP B 1 27 ? 3.805 2.787 10.078 1 97.56 27 TRP B CA 1
ATOM 965 C C . TRP B 1 27 ? 3.885 1.264 10.055 1 97.56 27 TRP B C 1
ATOM 967 O O . TRP B 1 27 ? 4.156 0.636 11.086 1 97.56 27 TRP B O 1
ATOM 977 N N . VAL B 1 28 ? 3.66 0.604 8.844 1 96.94 28 VAL B N 1
ATOM 978 C CA . VAL B 1 28 ? 3.566 -0.853 8.867 1 96.94 28 VAL B CA 1
ATOM 979 C C . VAL B 1 28 ? 4.59 -1.452 7.906 1 96.94 28 VAL B C 1
ATOM 981 O O . VAL B 1 28 ? 4.988 -2.609 8.055 1 96.94 28 VAL B O 1
ATOM 984 N N . GLN B 1 29 ? 4.969 -0.765 6.875 1 97.19 29 GLN B N 1
ATOM 985 C CA . GLN B 1 29 ? 6.043 -1.087 5.941 1 97.19 29 GLN B CA 1
ATOM 986 C C . GLN B 1 29 ? 6.824 0.162 5.551 1 97.19 29 GLN B C 1
ATOM 988 O O . GLN B 1 29 ? 6.406 1.283 5.848 1 97.19 29 GLN B O 1
ATOM 993 N N . ASN B 1 30 ? 7.887 0.046 4.855 1 95.62 30 ASN B N 1
ATOM 994 C CA . ASN B 1 30 ? 8.734 1.185 4.52 1 95.62 30 ASN B CA 1
ATOM 995 C C . ASN B 1 30 ? 7.961 2.264 3.771 1 95.62 30 ASN B C 1
ATOM 997 O O . ASN B 1 30 ? 8.18 3.455 3.986 1 95.62 30 ASN B O 1
ATOM 1001 N N . SER B 1 31 ? 6.988 1.866 2.979 1 97.56 31 SER B N 1
ATOM 1002 C CA . SER B 1 31 ? 6.258 2.846 2.18 1 97.56 31 SER B CA 1
ATOM 1003 C C . SER B 1 31 ? 4.754 2.725 2.4 1 97.56 31 SER B C 1
ATOM 1005 O O . SER B 1 31 ? 3.963 2.996 1.492 1 97.56 31 SER B O 1
ATOM 1007 N N . VAL B 1 32 ? 4.445 2.24 3.605 1 98.5 32 VAL B N 1
ATOM 1008 C CA . VAL B 1 32 ? 3.023 2.006 3.824 1 98.5 32 VAL B CA 1
ATOM 1009 C C . VAL B 1 32 ? 2.65 2.393 5.254 1 98.5 32 VAL B C 1
ATOM 1011 O O . VAL B 1 32 ? 3.346 2.027 6.203 1 98.5 32 VAL B O 1
ATOM 1014 N N . PHE B 1 33 ? 1.574 3.111 5.344 1 98.44 33 PHE B N 1
ATOM 1015 C CA . PHE B 1 33 ? 0.92 3.416 6.609 1 98.44 33 PHE B CA 1
ATOM 1016 C C . PHE B 1 33 ? -0.538 2.973 6.586 1 98.44 33 PHE B C 1
ATOM 1018 O O . PHE B 1 33 ? -1.121 2.795 5.516 1 98.44 33 PHE B O 1
ATOM 1025 N N . GLU B 1 34 ? -1.109 2.727 7.75 1 98.38 34 GLU B N 1
ATOM 1026 C CA . GLU B 1 34 ? -2.541 2.455 7.836 1 98.38 34 GLU B CA 1
ATOM 1027 C C . GLU B 1 34 ? -3.113 2.926 9.172 1 98.38 34 GLU B C 1
ATOM 1029 O O . GLU B 1 34 ? -2.379 3.072 10.148 1 98.38 34 GLU B O 1
ATOM 1034 N N . GLY B 1 35 ? -4.445 3.248 9.148 1 97.31 35 GLY B N 1
ATOM 1035 C CA . GLY B 1 35 ? -5.07 3.584 10.422 1 97.31 35 GLY B CA 1
ATOM 1036 C C . GLY B 1 35 ? -6.434 4.227 10.266 1 97.31 35 GLY B C 1
ATOM 1037 O O . GLY B 1 35 ? -6.875 4.496 9.148 1 97.31 35 GLY B O 1
ATOM 1038 N N . GLU B 1 36 ? -7.051 4.348 11.422 1 97.75 36 GLU B N 1
ATOM 1039 C CA . GLU B 1 36 ? -8.312 5.082 11.492 1 97.75 36 GLU B CA 1
ATOM 1040 C C . GLU B 1 36 ? -8.062 6.582 11.633 1 97.75 36 GLU B C 1
ATOM 1042 O O . GLU B 1 36 ? -7.148 7.004 12.336 1 97.75 36 GLU B O 1
ATOM 1047 N N . ILE B 1 37 ? -8.93 7.344 10.977 1 98.19 37 ILE B N 1
ATOM 1048 C CA . ILE B 1 37 ? -8.734 8.789 10.984 1 98.19 37 ILE B CA 1
ATOM 1049 C C . ILE B 1 37 ? -10.055 9.492 10.672 1 98.19 37 ILE B C 1
ATOM 1051 O O . ILE B 1 37 ? -10.906 8.953 9.969 1 98.19 37 ILE B O 1
ATOM 1055 N N . THR B 1 38 ? -10.195 10.695 11.195 1 98.06 38 THR B N 1
ATOM 1056 C CA . THR B 1 38 ? -11.344 11.516 10.836 1 98.06 38 THR B CA 1
ATOM 1057 C C . THR B 1 38 ? -11.109 12.234 9.516 1 98.06 38 THR B C 1
ATOM 1059 O O . THR B 1 38 ? -9.961 12.391 9.086 1 98.06 38 THR B O 1
ATOM 1062 N N . LEU B 1 39 ? -12.195 12.625 8.898 1 96.81 39 LEU B N 1
ATOM 1063 C CA . LEU B 1 39 ? -12.094 13.352 7.637 1 96.81 39 LEU B CA 1
ATOM 1064 C C . LEU B 1 39 ? -11.273 14.625 7.805 1 96.81 39 LEU B C 1
ATOM 1066 O O . LEU B 1 39 ? -10.453 14.961 6.949 1 96.81 39 LEU B O 1
ATOM 1070 N N . GLY B 1 40 ? -11.516 15.383 8.852 1 97.88 40 GLY B N 1
ATOM 1071 C CA . GLY B 1 40 ? -10.773 16.609 9.117 1 97.88 40 GLY B CA 1
ATOM 1072 C C . GLY B 1 40 ? -9.281 16.391 9.227 1 97.88 40 GLY B C 1
ATOM 1073 O O . GLY B 1 40 ? -8.492 17.109 8.617 1 97.88 40 GLY B O 1
ATOM 1074 N N . LYS B 1 41 ? -8.867 15.383 9.953 1 98.62 41 LYS B N 1
ATOM 1075 C CA . LYS B 1 41 ? -7.453 15.062 10.125 1 98.62 41 LYS B CA 1
ATOM 1076 C C . LYS B 1 41 ? -6.836 14.562 8.828 1 98.62 41 LYS B C 1
ATOM 1078 O O . LYS B 1 41 ? -5.676 14.844 8.531 1 98.62 41 LYS B O 1
ATOM 1083 N N . LEU B 1 42 ? -7.602 13.805 8.07 1 98.69 42 LEU B N 1
ATOM 1084 C CA . LEU B 1 42 ? -7.117 13.32 6.785 1 98.69 42 LEU B CA 1
ATOM 1085 C C . LEU B 1 42 ? -6.797 14.477 5.852 1 98.69 42 LEU B C 1
ATOM 1087 O O . LEU B 1 42 ? -5.746 14.484 5.207 1 98.69 42 LEU B O 1
ATOM 1091 N N . GLU B 1 43 ? -7.727 15.43 5.805 1 98.31 43 GLU B N 1
ATOM 1092 C CA . GLU B 1 43 ? -7.508 16.594 4.945 1 98.31 43 GLU B CA 1
ATOM 1093 C C . GLU B 1 43 ? -6.297 17.391 5.402 1 98.31 43 GLU B C 1
ATOM 1095 O O . GLU B 1 43 ? -5.539 17.906 4.578 1 98.31 43 GLU B O 1
ATOM 1100 N N . LYS B 1 44 ? -6.16 17.547 6.684 1 98.75 44 LYS B N 1
ATOM 1101 C CA . LYS B 1 44 ? -4.977 18.203 7.227 1 98.75 44 LYS B CA 1
ATOM 1102 C C . LYS B 1 44 ? -3.701 17.469 6.824 1 98.75 44 LYS B C 1
ATOM 1104 O O . LYS B 1 44 ? -2.725 18.094 6.41 1 98.75 44 LYS B O 1
ATOM 1109 N N . CYS B 1 45 ? -3.697 16.188 6.938 1 98.81 45 CYS B N 1
ATOM 1110 C CA . CYS B 1 45 ? -2.578 15.344 6.523 1 98.81 45 CYS B CA 1
ATOM 1111 C C . CYS B 1 45 ? -2.223 15.586 5.062 1 98.81 45 CYS B C 1
ATOM 1113 O O . CYS B 1 45 ? -1.06 15.836 4.734 1 98.81 45 CYS B O 1
ATOM 1115 N N . LYS B 1 46 ? -3.238 15.5 4.234 1 98.75 46 LYS B N 1
ATOM 1116 C CA . LYS B 1 46 ? -3.025 15.703 2.803 1 98.75 46 LYS B CA 1
ATOM 1117 C C . LYS B 1 46 ? -2.412 17.062 2.521 1 98.75 46 LYS B C 1
ATOM 1119 O O . LYS B 1 46 ? -1.512 17.188 1.689 1 98.75 46 LYS B O 1
ATOM 1124 N N . ARG B 1 47 ? -2.898 18.094 3.236 1 98.62 47 ARG B N 1
ATOM 1125 C CA . ARG B 1 47 ? -2.369 19.438 3.064 1 98.62 47 ARG B CA 1
ATOM 1126 C C . ARG B 1 47 ? -0.901 19.516 3.467 1 98.62 47 ARG B C 1
ATOM 1128 O O . ARG B 1 47 ? -0.092 20.141 2.777 1 98.62 47 ARG B O 1
ATOM 1135 N N . GLU B 1 48 ? -0.588 18.938 4.531 1 98.81 48 GLU B N 1
ATOM 1136 C CA . GLU B 1 48 ? 0.803 18.922 4.973 1 98.81 48 GLU B CA 1
ATOM 1137 C C . GLU B 1 48 ? 1.695 18.219 3.955 1 98.81 48 GLU B C 1
ATOM 1139 O O . GLU B 1 48 ? 2.793 18.688 3.65 1 98.81 48 GLU B O 1
ATOM 1144 N N . LEU B 1 49 ? 1.249 17.125 3.428 1 98.81 49 LEU B N 1
ATOM 1145 C CA . LEU B 1 49 ? 2.025 16.375 2.453 1 98.81 49 LEU B CA 1
ATOM 1146 C C . LEU B 1 49 ? 2.246 17.188 1.182 1 98.81 49 LEU B C 1
ATOM 1148 O O . LEU B 1 49 ? 3.326 17.141 0.591 1 98.81 49 LEU B O 1
ATOM 1152 N N . LEU B 1 50 ? 1.191 17.875 0.808 1 98.25 50 LEU B N 1
ATOM 1153 C CA . LEU B 1 50 ? 1.266 18.672 -0.411 1 98.25 50 LEU B CA 1
ATOM 1154 C C . LEU B 1 50 ? 2.344 19.75 -0.293 1 98.25 50 LEU B C 1
ATOM 1156 O O . LEU B 1 50 ? 2.92 20.172 -1.3 1 98.25 50 LEU B O 1
ATOM 1160 N N . SER B 1 51 ? 2.645 20.156 0.878 1 98.12 51 SER B N 1
ATOM 1161 C CA . SER B 1 51 ? 3.635 21.203 1.106 1 98.12 51 SER B CA 1
ATOM 1162 C C . SER B 1 51 ? 5.055 20.656 0.985 1 98.12 51 SER B C 1
ATOM 1164 O O . SER B 1 51 ? 6.016 21.422 0.894 1 98.12 51 SER B O 1
ATOM 1166 N N . VAL B 1 52 ? 5.234 19.344 0.909 1 98.31 52 VAL B N 1
ATOM 1167 C CA . VAL B 1 52 ? 6.578 18.766 0.986 1 98.31 52 VAL B CA 1
ATOM 1168 C C . VAL B 1 52 ? 6.875 17.969 -0.277 1 98.31 52 VAL B C 1
ATOM 1170 O O . VAL B 1 52 ? 8.023 17.906 -0.726 1 98.31 52 VAL B O 1
ATOM 1173 N N . ILE B 1 53 ? 5.871 17.359 -0.933 1 98.44 53 ILE B N 1
ATOM 1174 C CA . ILE B 1 53 ? 6.133 16.469 -2.061 1 98.44 53 ILE B CA 1
ATOM 1175 C C . ILE B 1 53 ? 6.301 17.297 -3.336 1 98.44 53 ILE B C 1
ATOM 1177 O O . ILE B 1 53 ? 5.848 18.438 -3.408 1 98.44 53 ILE B O 1
ATOM 1181 N N . GLU B 1 54 ? 7.008 16.797 -4.305 1 98.12 54 GLU B N 1
ATOM 1182 C CA . GLU B 1 54 ? 7.039 17.297 -5.672 1 98.12 54 GLU B CA 1
ATOM 1183 C C . GLU B 1 54 ? 6.008 16.594 -6.547 1 98.12 54 GLU B C 1
ATOM 1185 O O . GLU B 1 54 ? 6.191 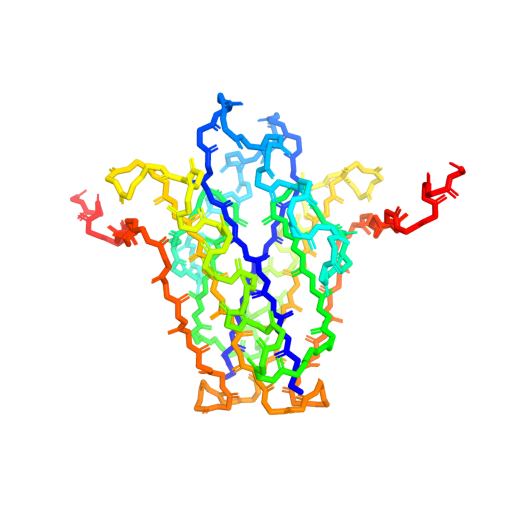15.422 -6.91 1 98.12 54 GLU B O 1
ATOM 1190 N N . LYS B 1 55 ? 5.031 17.266 -6.973 1 96.38 55 LYS B N 1
ATOM 1191 C CA . LYS B 1 55 ? 3.826 16.703 -7.578 1 96.38 55 LYS B CA 1
ATOM 1192 C C . LYS B 1 55 ? 4.156 15.945 -8.859 1 96.38 55 LYS B C 1
ATOM 1194 O O . LYS B 1 55 ? 3.438 15.023 -9.242 1 96.38 55 LYS B O 1
ATOM 1199 N N . ASP B 1 56 ? 5.246 16.312 -9.555 1 95.44 56 ASP B N 1
ATOM 1200 C CA . ASP B 1 56 ? 5.57 15.695 -10.836 1 95.44 56 ASP B CA 1
ATOM 1201 C C . ASP B 1 56 ? 6.52 14.516 -10.656 1 95.44 56 ASP B C 1
ATOM 1203 O O . ASP B 1 56 ? 6.852 13.82 -11.617 1 95.44 56 ASP B O 1
ATOM 1207 N N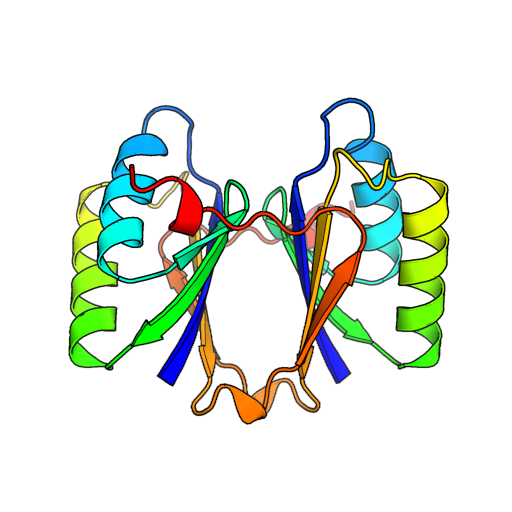 . GLU B 1 57 ? 6.926 14.219 -9.438 1 96.69 57 GLU B N 1
ATOM 1208 C CA . GLU B 1 57 ? 7.895 13.156 -9.18 1 96.69 57 GLU B CA 1
ATOM 1209 C C . GLU B 1 57 ? 7.355 12.156 -8.156 1 96.69 57 GLU B C 1
ATOM 1211 O O . GLU B 1 57 ? 7.613 10.953 -8.258 1 96.69 57 GLU B O 1
ATOM 1216 N N . ASP B 1 58 ? 6.68 12.75 -7.227 1 98.25 58 ASP B N 1
ATOM 1217 C CA . ASP B 1 58 ? 6.246 11.977 -6.062 1 98.25 58 ASP B CA 1
ATOM 1218 C C . ASP B 1 58 ? 4.766 11.617 -6.168 1 98.25 58 ASP B C 1
ATOM 1220 O O . ASP B 1 58 ? 4 12.297 -6.848 1 98.25 58 ASP B O 1
ATOM 1224 N N . SER B 1 59 ? 4.391 10.539 -5.531 1 98 59 SER B N 1
ATOM 1225 C CA . SER B 1 59 ? 2.977 10.18 -5.457 1 98 59 SER B CA 1
ATOM 1226 C C . SER B 1 59 ? 2.631 9.57 -4.102 1 98 59 SER B C 1
ATOM 1228 O O . SER B 1 59 ? 3.414 8.797 -3.545 1 98 59 SER B O 1
ATOM 1230 N N . VAL B 1 60 ? 1.545 9.984 -3.594 1 98.75 60 VAL B N 1
ATOM 1231 C CA . VAL B 1 60 ? 0.943 9.406 -2.395 1 98.75 60 VAL B CA 1
ATOM 1232 C C . VAL B 1 60 ? -0.482 8.953 -2.699 1 98.75 60 VAL B C 1
ATOM 1234 O O . VAL B 1 60 ? -1.285 9.719 -3.234 1 98.75 60 VAL B O 1
ATOM 1237 N N . TYR B 1 61 ? -0.737 7.695 -2.398 1 98.62 61 TYR B N 1
ATOM 1238 C CA . TYR B 1 61 ? -2.072 7.148 -2.602 1 98.62 61 TYR B CA 1
ATOM 1239 C C . TYR B 1 61 ? -2.787 6.941 -1.271 1 98.62 61 TYR B C 1
ATOM 1241 O O . TYR B 1 61 ? -2.191 6.453 -0.309 1 98.62 61 TYR B O 1
ATOM 1249 N N . PHE B 1 62 ? -4.008 7.344 -1.26 1 98.81 62 PHE B N 1
ATOM 1250 C CA . PHE B 1 62 ? -4.898 7.098 -0.13 1 98.81 62 PHE B CA 1
ATOM 1251 C C . PHE B 1 62 ? -6.031 6.164 -0.529 1 98.81 62 PHE B C 1
ATOM 1253 O O . PHE B 1 62 ? -6.863 6.508 -1.37 1 98.81 62 PHE B O 1
ATOM 1260 N N . TYR B 1 63 ? -6.016 4.969 0.042 1 98.56 63 TYR B N 1
ATOM 1261 C CA . TYR B 1 63 ? -7.145 4.055 -0.074 1 98.56 63 TYR B CA 1
ATOM 1262 C C . TYR B 1 63 ? -8.102 4.215 1.105 1 98.56 63 TYR B C 1
ATOM 1264 O O . TYR B 1 63 ? -7.816 3.74 2.207 1 98.56 63 TYR B O 1
ATOM 1272 N N . GLU B 1 64 ? -9.203 4.875 0.843 1 98.31 64 GLU B N 1
ATOM 1273 C CA . GLU B 1 64 ? -10.125 5.281 1.897 1 98.31 64 GLU B CA 1
ATOM 1274 C C . GLU B 1 64 ? -11.344 4.355 1.951 1 98.31 64 GLU B C 1
ATOM 1276 O O . GLU B 1 64 ? -11.984 4.109 0.929 1 98.31 64 GLU B O 1
ATOM 1281 N N . MET B 1 65 ? -11.594 3.855 3.115 1 96.62 65 MET B N 1
ATOM 1282 C CA . MET B 1 65 ? -12.758 3.012 3.375 1 96.62 65 MET B CA 1
ATOM 1283 C C . MET B 1 65 ? -13.539 3.521 4.578 1 96.62 65 MET B C 1
ATOM 1285 O O . MET B 1 65 ? -12.961 4.051 5.527 1 96.62 65 MET B O 1
ATOM 1289 N N . GLU B 1 66 ? -14.836 3.297 4.52 1 93.06 66 GLU B N 1
ATOM 1290 C CA . GLU B 1 66 ? -15.68 3.807 5.594 1 93.06 66 GLU B CA 1
ATOM 1291 C C . GLU B 1 66 ? -15.398 3.088 6.906 1 93.06 66 GLU B C 1
ATOM 1293 O O . GLU B 1 66 ? -15.352 3.717 7.969 1 93.06 66 GLU B O 1
ATOM 1298 N N . TYR B 1 67 ? -15.25 1.734 6.773 1 91 67 TYR B N 1
ATOM 1299 C CA . TYR B 1 67 ? -15.016 0.934 7.973 1 91 67 TYR B CA 1
ATOM 1300 C C . TYR B 1 67 ? -13.891 -0.071 7.746 1 91 67 TYR B C 1
ATOM 1302 O O . TYR B 1 67 ? -13.766 -0.632 6.656 1 91 67 TYR B O 1
ATOM 1310 N N . LYS B 1 68 ? -13.102 -0.246 8.789 1 89.81 68 LYS B N 1
ATOM 1311 C CA . LYS B 1 68 ? -12.016 -1.22 8.758 1 89.81 68 LYS B CA 1
ATOM 1312 C C . LYS B 1 68 ? -12.547 -2.625 8.484 1 89.81 68 LYS B C 1
ATOM 1314 O O . LYS B 1 68 ? -11.867 -3.432 7.84 1 89.81 68 LYS B O 1
ATOM 1319 N N . LEU B 1 69 ? -13.766 -2.869 8.836 1 90.12 69 LEU B N 1
ATOM 1320 C CA . LEU B 1 69 ? -14.32 -4.215 8.781 1 90.12 69 LEU B CA 1
ATOM 1321 C C . LEU B 1 69 ? -14.477 -4.68 7.336 1 90.12 69 LEU B C 1
ATOM 1323 O O . LEU B 1 69 ? -14.586 -5.879 7.074 1 90.12 69 LEU B O 1
ATOM 1327 N N . VAL B 1 70 ? -14.516 -3.785 6.41 1 91.56 70 VAL B N 1
ATOM 1328 C CA . VAL B 1 70 ? -14.75 -4.164 5.02 1 91.56 70 VAL B CA 1
ATOM 1329 C C . VAL B 1 70 ? -13.43 -4.578 4.375 1 91.56 70 VAL B C 1
ATOM 1331 O O . VAL B 1 70 ? -13.406 -5.008 3.219 1 91.56 70 VAL B O 1
ATOM 1334 N N . CYS B 1 71 ? -12.344 -4.473 5.07 1 94.88 71 CYS B N 1
ATOM 1335 C CA . CYS B 1 71 ? -11.016 -4.793 4.578 1 94.88 71 CYS B CA 1
ATOM 1336 C C . CYS B 1 71 ? -10.352 -5.859 5.441 1 94.88 71 CYS B C 1
ATOM 1338 O O . CYS B 1 71 ? -10.25 -5.703 6.66 1 94.88 71 CYS B O 1
ATOM 1340 N N . SER B 1 72 ? -9.969 -6.977 4.855 1 96.5 72 SER B N 1
ATOM 1341 C CA . SER B 1 72 ? -9.203 -8.016 5.547 1 96.5 72 SER B CA 1
ATOM 1342 C C . SER B 1 72 ? -7.727 -7.953 5.18 1 96.5 72 SER B C 1
ATOM 1344 O O . SER B 1 72 ? -7.375 -7.945 3.996 1 96.5 72 SER B O 1
ATOM 1346 N N . LYS B 1 73 ? -6.93 -7.859 6.18 1 97.19 73 LYS B N 1
ATOM 1347 C CA . LYS B 1 73 ? -5.484 -7.789 5.984 1 97.19 73 LYS B CA 1
ATOM 1348 C C . LYS B 1 73 ? -4.836 -9.156 6.184 1 97.19 73 LYS B C 1
ATOM 1350 O O . LYS B 1 73 ? -4.992 -9.781 7.234 1 97.19 73 LYS B O 1
ATOM 1355 N N . LYS B 1 74 ? -4.176 -9.688 5.152 1 97.81 74 LYS B N 1
ATOM 1356 C CA . LYS B 1 74 ? -3.389 -10.914 5.207 1 97.81 74 LYS B CA 1
ATOM 1357 C C . LYS B 1 74 ? -1.905 -10.633 5 1 97.81 74 LYS B C 1
ATOM 1359 O O . LYS B 1 74 ? -1.536 -9.844 4.129 1 97.81 74 LYS B O 1
ATOM 1364 N N . ILE B 1 75 ? -1.095 -11.305 5.762 1 97.75 75 ILE B N 1
ATOM 1365 C CA . ILE B 1 75 ? 0.333 -11.016 5.73 1 97.75 75 ILE B CA 1
ATOM 1366 C C . ILE B 1 75 ? 1.113 -12.273 5.367 1 97.75 75 ILE B C 1
ATOM 1368 O O . ILE B 1 75 ? 0.891 -13.336 5.949 1 97.75 75 ILE B O 1
ATOM 1372 N N . LEU B 1 76 ? 1.943 -12.164 4.391 1 98 76 LEU B N 1
ATOM 1373 C CA . LEU B 1 76 ? 2.963 -13.164 4.109 1 98 76 LEU B CA 1
ATOM 1374 C C . LEU B 1 76 ? 4.336 -12.695 4.578 1 98 76 LEU B C 1
ATOM 1376 O O . LEU B 1 76 ? 4.777 -11.602 4.219 1 98 76 LEU B O 1
ATOM 1380 N N . GLY B 1 77 ? 4.98 -13.484 5.387 1 97.06 77 GLY B N 1
ATOM 1381 C CA . GLY B 1 77 ? 6.293 -13.117 5.891 1 97.06 77 GLY B CA 1
ATOM 1382 C C . GLY B 1 77 ? 6.242 -12.359 7.199 1 97.06 77 GLY B C 1
ATOM 1383 O O . GLY B 1 77 ? 5.43 -12.672 8.078 1 97.06 77 GLY B O 1
ATOM 1384 N N . GLN B 1 78 ? 7.172 -11.43 7.359 1 93.62 78 GLN B N 1
ATOM 1385 C CA . GLN B 1 78 ? 7.332 -10.742 8.641 1 93.62 78 GLN B CA 1
ATOM 1386 C C . GLN B 1 78 ? 6.293 -9.641 8.797 1 93.62 78 GLN B C 1
ATOM 1388 O O . GLN B 1 78 ? 6 -8.914 7.844 1 93.62 78 GLN B O 1
ATOM 1393 N N . GLU B 1 79 ? 5.715 -9.617 9.945 1 90.88 79 GLU B N 1
ATOM 1394 C CA . GLU B 1 79 ? 4.875 -8.477 10.297 1 90.88 79 GLU B CA 1
ATOM 1395 C C . GLU B 1 79 ? 5.664 -7.422 11.07 1 90.88 79 GLU B C 1
ATOM 1397 O O . GLU B 1 79 ? 6.18 -7.699 12.156 1 90.88 79 GLU B O 1
ATOM 1402 N N . LYS B 1 80 ? 5.852 -6.402 10.297 1 72.81 80 LYS B N 1
ATOM 1403 C CA . LYS B 1 80 ? 6.617 -5.363 10.969 1 72.81 80 LYS B CA 1
ATOM 1404 C C . LYS B 1 80 ? 5.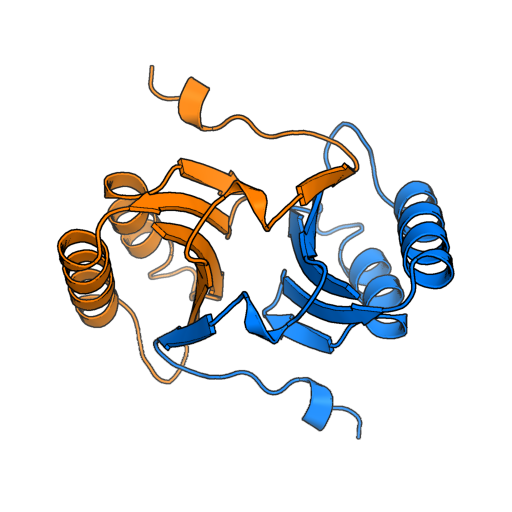73 -4.543 11.906 1 72.81 80 LYS B C 1
ATOM 1406 O O . LYS B 1 80 ? 4.562 -4.305 11.609 1 72.81 80 LYS B O 1
ATOM 1411 N N . ASN B 1 81 ? 5.918 -4.539 13.156 1 64.56 81 ASN B N 1
ATOM 1412 C CA . ASN B 1 81 ? 5.242 -3.688 14.133 1 64.56 81 ASN B CA 1
ATOM 1413 C C . ASN B 1 81 ? 6.074 -2.455 14.469 1 64.56 81 ASN B C 1
ATOM 1415 O O . ASN B 1 81 ? 6.957 -2.516 15.328 1 64.56 81 ASN B O 1
ATOM 1419 N N . TYR B 1 82 ? 5.941 -1.468 13.609 1 60.62 82 TYR B N 1
ATOM 1420 C CA . TYR B 1 82 ? 6.805 -0.322 13.875 1 60.62 82 TYR B CA 1
ATOM 1421 C C . TYR B 1 82 ? 6.34 0.436 15.109 1 60.62 82 TYR B C 1
ATOM 1423 O O . TYR B 1 82 ? 7.09 1.237 15.672 1 60.62 82 TYR B O 1
ATOM 1431 N N . ASP B 1 83 ? 5.125 0.366 15.414 1 54.31 83 ASP B N 1
ATOM 1432 C CA . ASP B 1 83 ? 4.75 1.045 16.656 1 54.31 83 ASP B CA 1
ATOM 1433 C C . ASP B 1 83 ? 5.664 0.636 17.797 1 54.31 83 ASP B C 1
ATOM 1435 O O . ASP B 1 83 ? 5.887 1.416 18.734 1 54.31 83 ASP B O 1
ATOM 1439 N N . SER B 1 84 ? 6.035 -0.534 17.797 1 47.47 84 SER B N 1
ATOM 1440 C CA . SER B 1 84 ? 6.824 -0.851 18.969 1 47.47 84 SER B CA 1
ATOM 1441 C C . SER B 1 84 ? 8.109 -0.028 19.016 1 47.47 84 SER B C 1
ATOM 1443 O O . SER B 1 84 ? 8.891 -0.139 19.969 1 47.47 84 SER B O 1
ATOM 1445 N N . ILE B 1 85 ? 8.477 0.475 17.984 1 41.31 85 ILE B N 1
ATOM 1446 C CA . ILE B 1 85 ? 9.766 1.154 18.078 1 41.31 85 ILE B CA 1
ATOM 1447 C C . ILE B 1 85 ? 9.602 2.469 18.844 1 41.31 85 ILE B C 1
ATOM 1449 O O . ILE B 1 85 ? 10.562 3.23 18.984 1 41.31 85 ILE B O 1
ATOM 1453 N N . ILE B 1 86 ? 8.43 3.049 19.047 1 38.97 86 ILE B N 1
ATOM 1454 C CA . ILE B 1 86 ? 8.461 4.25 19.875 1 38.97 86 ILE B CA 1
ATOM 1455 C C . ILE B 1 86 ? 9.016 3.904 21.25 1 38.97 86 ILE B C 1
ATOM 1457 O O . ILE B 1 86 ? 8.367 3.205 22.031 1 38.97 86 ILE B O 1
ATOM 1461 N N . ILE B 1 87 ? 10.227 3.49 21.359 1 30.5 87 ILE B N 1
ATOM 1462 C CA . ILE B 1 87 ? 10.781 3.779 22.672 1 30.5 87 ILE B CA 1
ATOM 1463 C C . ILE B 1 87 ? 10.961 5.285 22.828 1 30.5 87 ILE B C 1
ATOM 1465 O O . ILE B 1 87 ? 11.453 5.961 21.922 1 30.5 87 ILE B O 1
#

InterPro domains:
  IPR019199 Virulence-associated protein D / CRISPR associated protein Cas2 [PF09827] (1-66)
  IPR021127 CRISPR-associated endonuclease Cas2 [MF_01471] (1-86)
  IPR021127 CRISPR-associated endonuclease Cas2 [PTHR34405] (1-83)
  IPR021127 CRISPR-associated endonuclease Cas2 [TIGR01573] (1-83)
  IPR021127 CRISPR-associated endonuclease Cas2 [cd09725] (3-80)

pLDDT: mean 93.12, std 14.06, range [30.44, 98.88]

Solvent-accessible surface area (backbone atoms only — not comparable to full-atom values): 9450 Å² total; per-residue (Å²): 65,23,34,41,36,39,53,44,57,53,80,91,46,36,65,61,50,50,56,57,46,56,76,65,30,45,52,50,46,94,51,31,32,36,39,67,45,53,70,70,58,48,53,50,49,53,53,56,45,62,74,66,56,51,51,88,73,15,26,37,38,36,41,38,22,73,48,58,85,61,48,46,79,44,76,47,51,44,78,57,64,50,69,69,63,71,118,65,23,33,41,37,39,53,43,56,52,80,91,46,36,64,60,50,50,57,56,46,55,75,62,30,45,52,50,47,95,51,31,31,37,40,67,48,52,72,70,57,48,52,49,49,52,52,56,46,61,76,65,56,50,50,88,74,17,25,37,41,36,42,38,22,72,49,59,84,61,47,46,80,46,76,46,51,42,78,58,66,49,67,70,62,73,115